Protein AF-A0A6H5KM16-F1 (afdb_monomer_lite)

Foldseek 3Di:
DDWDQPPDDRDTDDDDDPPCQLQPPLQVSVLVVQLVVCLVPPQPPVDPVCVVVSSCVSNDCVPGVPPVNSVVSSVSNVLLVQLVVVCVVVVHDDPDPVSSVVSSVVSVDDPDVVNDPCVVVDDD

Secondary structure (DSSP, 8-state):
-PPEE-TTTSPEE----TT-GGGGGGTHHHHHHHHHHHIIIII--S-GGGHHHHHHHHH-TTTTS-HHHHHHHHHHHHHHHHHHHHHHHTT-----HHHHHHHHHHHT-S--GGGS-GGGS---

Sequence (124 aa):
MRGQPCSTWGHILLSSPKCHPEVAGVGIE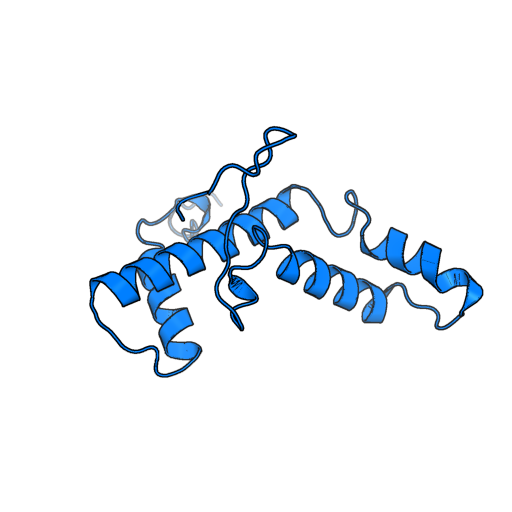YSWGFSKQKFRRKINDEVPKHLHDNIEKSLCIDKYLTIGRVRRFARRTRDYCRAYREIALRGVVIRNKEFLEKMRKIQKAHRNILDMKTSFLGDQ

Structure (mmCIF, N/CA/C/O backbone):
data_AF-A0A6H5KM16-F1
#
_entry.id   AF-A0A6H5KM16-F1
#
loop_
_atom_site.group_PDB
_atom_site.id
_atom_site.type_symbol
_atom_site.label_atom_id
_atom_site.label_alt_id
_atom_site.label_comp_id
_atom_site.label_asym_id
_atom_site.label_entity_id
_atom_site.label_seq_id
_atom_site.pdbx_PDB_ins_code
_atom_site.Cartn_x
_atom_site.Cartn_y
_atom_site.Cartn_z
_atom_site.occupancy
_atom_site.B_iso_or_equiv
_atom_site.auth_seq_id
_atom_site.auth_comp_id
_atom_site.auth_asym_id
_atom_site.auth_atom_id
_atom_site.pdbx_PDB_model_num
ATOM 1 N N . MET A 1 1 ? -16.274 -6.355 6.776 1.00 48.50 1 MET A N 1
ATOM 2 C CA . MET A 1 1 ? -16.645 -6.053 5.380 1.00 48.50 1 MET A CA 1
ATOM 3 C C . MET A 1 1 ? -17.612 -7.144 4.958 1.00 48.50 1 MET A C 1
ATOM 5 O O . MET A 1 1 ? -17.229 -8.302 5.041 1.00 48.50 1 MET A O 1
ATOM 9 N N . ARG A 1 2 ? -18.873 -6.806 4.669 1.00 45.81 2 ARG A N 1
ATOM 10 C CA . ARG A 1 2 ? -19.869 -7.770 4.175 1.00 45.81 2 ARG A CA 1
ATOM 11 C C . ARG A 1 2 ? -19.772 -7.752 2.649 1.00 45.81 2 ARG A C 1
ATOM 13 O O . ARG A 1 2 ? -19.932 -6.683 2.071 1.00 45.81 2 ARG A O 1
ATOM 20 N N . GLY A 1 3 ? -19.408 -8.873 2.033 1.00 54.09 3 GLY A N 1
ATOM 21 C CA . GLY A 1 3 ? -19.384 -8.995 0.575 1.00 54.09 3 GLY A CA 1
ATOM 22 C C . GLY A 1 3 ? -20.798 -9.223 0.051 1.00 54.09 3 GLY A C 1
ATOM 23 O O . GLY A 1 3 ? -21.551 -9.973 0.669 1.00 54.09 3 GLY A O 1
ATOM 24 N N . GLN A 1 4 ? -21.163 -8.570 -1.052 1.00 58.06 4 GLN A N 1
ATOM 25 C CA . GLN A 1 4 ? -22.370 -8.925 -1.799 1.00 58.06 4 GLN A CA 1
ATOM 26 C C . GLN A 1 4 ? -21.989 -9.855 -2.960 1.00 58.06 4 GLN A C 1
ATOM 28 O O . GLN A 1 4 ? -20.952 -9.626 -3.597 1.00 58.06 4 GLN A O 1
ATOM 33 N N . PRO A 1 5 ? -22.775 -10.913 -3.221 1.00 57.75 5 PRO A N 1
ATOM 34 C CA . PRO A 1 5 ? -22.527 -11.808 -4.342 1.00 57.75 5 PRO A CA 1
ATOM 35 C C . PRO A 1 5 ? -22.779 -11.071 -5.663 1.00 57.75 5 PRO A C 1
ATOM 37 O O . PRO A 1 5 ? -23.872 -10.561 -5.896 1.00 57.75 5 PRO A O 1
ATOM 40 N N . CYS A 1 6 ? -21.761 -11.009 -6.526 1.00 62.06 6 CYS A N 1
ATOM 41 C CA . CYS A 1 6 ? -21.921 -10.567 -7.908 1.00 62.06 6 CYS A CA 1
ATOM 42 C C . CYS A 1 6 ? -22.438 -11.768 -8.717 1.00 62.06 6 CYS A C 1
ATOM 44 O O . CYS A 1 6 ? -21.751 -12.783 -8.851 1.00 62.06 6 CYS A O 1
ATOM 46 N N . SER A 1 7 ? -23.686 -11.682 -9.171 1.00 65.88 7 SER A N 1
ATOM 47 C CA . SER A 1 7 ? -24.611 -12.805 -9.378 1.00 65.88 7 SER A CA 1
ATOM 48 C C . SER A 1 7 ? -24.393 -13.692 -10.616 1.00 65.88 7 SER A C 1
ATOM 50 O O . SER A 1 7 ? -25.289 -14.455 -10.956 1.00 65.88 7 SER A O 1
ATOM 52 N N . THR A 1 8 ? -23.232 -13.664 -11.278 1.00 69.19 8 THR A N 1
ATOM 53 C CA . THR A 1 8 ? -23.025 -14.448 -12.519 1.00 69.19 8 THR A CA 1
ATOM 54 C C . THR A 1 8 ? -21.730 -15.257 -12.609 1.00 69.19 8 THR A C 1
ATOM 56 O O . THR A 1 8 ? -21.699 -16.228 -13.354 1.00 69.19 8 THR A O 1
ATOM 59 N N . TRP A 1 9 ? -20.688 -14.946 -11.828 1.00 77.00 9 TRP A N 1
ATOM 60 C CA . TRP A 1 9 ? -19.362 -15.590 -11.972 1.00 77.00 9 TRP A CA 1
ATOM 61 C C . TRP A 1 9 ? -18.726 -16.042 -10.645 1.00 77.00 9 TRP A C 1
ATOM 63 O O . TRP A 1 9 ? -17.540 -16.351 -10.585 1.00 77.00 9 TRP A O 1
ATOM 73 N N . GLY A 1 10 ? -19.490 -16.046 -9.547 1.00 84.12 10 GLY A N 1
ATOM 74 C CA . GLY A 1 10 ? -18.975 -16.416 -8.219 1.00 84.12 10 GLY A CA 1
ATOM 75 C C . GLY A 1 10 ? -18.022 -15.384 -7.598 1.00 84.12 10 GLY A C 1
ATOM 76 O O . GLY A 1 10 ? -17.377 -15.656 -6.586 1.00 84.12 10 GLY A O 1
ATOM 77 N N . HIS A 1 11 ? -17.923 -14.185 -8.176 1.00 81.31 11 HIS A N 1
ATOM 78 C CA . HIS A 1 11 ? -17.099 -13.113 -7.630 1.00 81.31 11 HIS A CA 1
ATOM 79 C C . HIS A 1 11 ? -17.759 -12.456 -6.413 1.00 81.31 11 HIS A C 1
ATOM 81 O O . HIS A 1 11 ? -18.958 -12.169 -6.394 1.00 81.31 11 HIS A O 1
ATOM 87 N N . ILE A 1 12 ? -16.937 -12.152 -5.409 1.00 84.50 12 ILE A N 1
ATOM 88 C CA . ILE A 1 12 ? -17.343 -11.386 -4.231 1.00 84.50 12 ILE A CA 1
ATOM 89 C C . ILE A 1 12 ? -16.853 -9.955 -4.407 1.00 84.50 12 ILE A C 1
ATOM 91 O O . ILE A 1 12 ? -15.646 -9.705 -4.456 1.00 84.50 12 ILE A O 1
ATOM 95 N N . LEU A 1 13 ? -17.785 -9.004 -4.455 1.00 82.19 13 LEU A N 1
ATOM 96 C CA . LEU A 1 13 ? -17.435 -7.591 -4.442 1.00 82.19 13 LEU A CA 1
ATOM 97 C C . LEU A 1 13 ? -17.170 -7.145 -3.001 1.00 82.19 13 LEU A C 1
ATOM 99 O O . LEU A 1 13 ? -18.053 -7.194 -2.140 1.00 82.19 13 LEU A O 1
ATOM 103 N N . LEU A 1 14 ? -15.947 -6.683 -2.742 1.00 81.50 14 LEU A N 1
ATOM 104 C CA . LEU A 1 14 ? -15.569 -6.069 -1.472 1.00 81.50 14 LEU A CA 1
ATOM 105 C C . LEU A 1 14 ? -15.610 -4.548 -1.610 1.00 81.50 14 LEU A C 1
ATOM 107 O O . LEU A 1 14 ? -14.750 -3.948 -2.255 1.00 81.50 14 LEU A O 1
ATOM 111 N N . SER A 1 15 ? -16.598 -3.916 -0.979 1.00 80.81 15 SER A N 1
ATOM 112 C CA . SER A 1 15 ? -16.670 -2.458 -0.928 1.00 80.81 15 SER A CA 1
ATOM 113 C C . SER A 1 15 ? -15.549 -1.888 -0.057 1.00 80.81 15 SER A C 1
ATOM 115 O O . SER A 1 15 ? -15.266 -2.370 1.043 1.00 80.81 15 SER A O 1
ATOM 117 N N . SER A 1 16 ? -14.904 -0.840 -0.567 1.00 81.25 16 SER A N 1
ATOM 118 C CA . SER A 1 16 ? -13.911 -0.048 0.158 1.00 81.25 16 SER A CA 1
ATOM 119 C C . SER A 1 16 ? -14.409 1.393 0.272 1.00 81.25 16 SER A C 1
ATOM 121 O O . SER A 1 16 ? -15.047 1.888 -0.660 1.00 81.25 16 SER A O 1
ATOM 123 N N . PRO A 1 17 ? -14.169 2.071 1.404 1.00 83.62 17 PRO A N 1
ATOM 124 C CA . PRO A 1 17 ? -14.613 3.445 1.588 1.00 83.62 17 PRO A CA 1
ATOM 125 C C . PRO A 1 17 ? -13.850 4.395 0.651 1.00 83.62 17 PRO A C 1
ATOM 127 O O . PRO A 1 17 ? -12.674 4.185 0.343 1.00 83.62 17 PRO A O 1
ATOM 130 N N . LYS A 1 18 ? -14.533 5.446 0.187 1.00 85.62 18 LYS A N 1
ATOM 131 C CA . LYS A 1 18 ? -13.944 6.470 -0.688 1.00 85.62 18 LYS A CA 1
ATOM 132 C C . LYS A 1 18 ? -12.854 7.246 0.058 1.00 85.62 18 LYS A C 1
ATOM 134 O O . LYS A 1 18 ? -12.969 7.448 1.259 1.00 85.62 18 LYS A O 1
ATOM 139 N N . CYS A 1 19 ? -11.829 7.705 -0.660 1.00 87.19 19 CYS A N 1
ATOM 140 C CA . CYS A 1 19 ? -10.748 8.553 -0.130 1.00 87.19 19 CYS A CA 1
ATOM 141 C C . CYS A 1 19 ? -9.840 7.909 0.942 1.00 87.19 19 CYS A C 1
ATOM 143 O O . CYS A 1 19 ? -9.114 8.626 1.625 1.00 87.19 19 CYS A O 1
ATOM 145 N N . HIS A 1 20 ? -9.823 6.575 1.051 1.00 88.88 20 HIS A N 1
ATOM 146 C CA . HIS A 1 20 ? -8.968 5.834 1.990 1.00 88.88 20 HIS A CA 1
ATOM 147 C C . HIS A 1 20 ? -8.044 4.840 1.261 1.00 88.88 20 HIS A C 1
ATOM 149 O O . HIS A 1 20 ? -8.248 3.622 1.331 1.00 88.88 20 HIS A O 1
ATOM 155 N N . PRO A 1 21 ? -7.025 5.324 0.525 1.00 91.31 21 PRO A N 1
ATOM 156 C CA . PRO A 1 21 ? -6.128 4.462 -0.250 1.00 91.31 21 PRO A CA 1
ATOM 157 C C . PRO A 1 21 ? -5.369 3.444 0.619 1.00 91.31 21 PRO A C 1
ATOM 159 O O . PRO A 1 21 ? -5.029 2.356 0.160 1.00 91.31 21 PRO A O 1
ATOM 162 N N . GLU A 1 22 ? -5.150 3.734 1.902 1.00 92.25 22 GLU A N 1
ATOM 163 C CA . GLU A 1 22 ? -4.495 2.833 2.854 1.00 92.25 22 GLU A CA 1
ATOM 164 C C . GLU A 1 22 ? -5.254 1.517 3.113 1.00 92.25 22 GLU A C 1
ATOM 166 O O . GLU A 1 22 ? -4.636 0.529 3.533 1.00 92.25 22 GLU A O 1
ATOM 171 N N . VAL A 1 23 ? -6.565 1.471 2.833 1.00 92.50 23 VAL A N 1
ATOM 172 C CA . VAL A 1 23 ? -7.386 0.250 2.950 1.00 92.50 23 VAL A CA 1
ATOM 173 C C . VAL A 1 23 ? -7.745 -0.392 1.606 1.00 92.50 23 VAL A C 1
ATOM 175 O O . VAL A 1 23 ? -8.385 -1.444 1.586 1.00 92.50 23 VAL A O 1
ATOM 178 N N . ALA A 1 24 ? -7.323 0.195 0.487 1.00 91.44 24 ALA A N 1
ATOM 179 C CA . ALA A 1 24 ? -7.718 -0.257 -0.840 1.00 91.44 24 ALA A CA 1
ATOM 180 C C . ALA A 1 24 ? -7.096 -1.614 -1.218 1.00 91.44 24 ALA A C 1
ATOM 182 O O . ALA A 1 24 ? -5.895 -1.844 -1.036 1.00 91.44 24 ALA A O 1
ATOM 183 N N . GLY A 1 25 ? -7.922 -2.505 -1.781 1.00 84.81 25 GLY A N 1
ATOM 184 C CA . GLY A 1 25 ?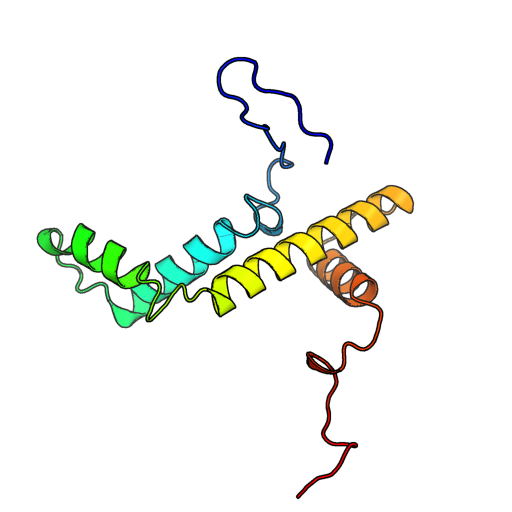 -7.500 -3.688 -2.546 1.00 84.81 25 GLY A CA 1
ATOM 185 C C . GLY A 1 25 ? -6.427 -4.555 -1.885 1.00 84.81 25 GLY A C 1
ATOM 186 O O . GLY A 1 25 ? -5.483 -4.968 -2.549 1.00 84.81 25 GLY A O 1
ATOM 187 N N . VAL A 1 26 ? -6.518 -4.779 -0.568 1.00 91.00 26 VAL A N 1
ATOM 188 C CA . VAL A 1 26 ? -5.548 -5.588 0.203 1.00 91.00 26 VAL A CA 1
ATOM 189 C C . VAL A 1 26 ? -4.097 -5.090 0.024 1.00 91.00 26 VAL A C 1
ATOM 191 O O . VAL A 1 26 ? -3.137 -5.857 0.038 1.00 91.00 26 VAL A O 1
ATOM 194 N N . GLY A 1 27 ? -3.931 -3.775 -0.119 1.00 93.69 27 GLY A N 1
ATOM 195 C CA . GLY A 1 27 ? -2.635 -3.116 -0.251 1.00 93.69 27 GLY A CA 1
ATOM 196 C C . GLY A 1 27 ? -2.196 -2.857 -1.689 1.00 93.69 27 GLY A C 1
ATOM 197 O O . GLY A 1 27 ? -1.007 -2.633 -1.916 1.00 93.69 27 GLY A O 1
ATOM 198 N N . ILE A 1 28 ? -3.126 -2.852 -2.649 1.00 94.69 28 ILE A N 1
ATOM 199 C CA . ILE A 1 28 ? -2.835 -2.543 -4.054 1.00 94.69 28 ILE A CA 1
ATOM 200 C C . ILE A 1 28 ? -2.166 -1.169 -4.205 1.00 94.69 28 ILE A C 1
ATOM 202 O O . ILE A 1 28 ? -1.126 -1.064 -4.849 1.00 94.69 28 ILE A O 1
ATOM 206 N N . GLU A 1 29 ? -2.662 -0.145 -3.508 1.00 95.88 29 GLU A N 1
ATOM 207 C CA . GLU A 1 29 ? -2.093 1.213 -3.515 1.00 95.88 29 GLU A CA 1
ATOM 208 C C . GLU A 1 29 ? -0.645 1.250 -3.004 1.00 95.88 29 GLU A C 1
ATOM 210 O O . GLU A 1 29 ? 0.192 1.993 -3.518 1.00 95.88 29 GLU A O 1
ATOM 215 N N . TYR A 1 30 ? -0.296 0.399 -2.033 1.00 96.56 30 TYR A N 1
ATOM 216 C CA . TYR A 1 30 ? 1.091 0.275 -1.580 1.00 96.56 30 TYR A CA 1
ATOM 217 C C . TYR A 1 30 ? 1.988 -0.355 -2.645 1.00 96.56 30 TYR A C 1
ATOM 219 O O . TYR A 1 30 ? 3.124 0.094 -2.822 1.00 96.56 30 TYR A O 1
ATOM 227 N N . SER A 1 31 ? 1.488 -1.364 -3.360 1.00 96.75 31 SER A N 1
ATOM 228 C CA . SER A 1 31 ? 2.205 -1.982 -4.477 1.00 96.75 31 SER A CA 1
ATOM 229 C C . SER A 1 31 ? 2.469 -0.963 -5.583 1.00 96.75 31 SER A C 1
ATOM 231 O O . SER A 1 31 ? 3.622 -0.805 -5.990 1.00 96.75 31 SER A O 1
ATOM 233 N N . TRP A 1 32 ? 1.448 -0.200 -5.988 1.00 96.44 32 TRP A N 1
ATOM 234 C CA . TRP A 1 32 ? 1.579 0.875 -6.978 1.00 96.44 32 TRP A CA 1
ATOM 235 C C . TRP A 1 32 ? 2.544 1.965 -6.523 1.00 96.44 32 TRP A C 1
ATOM 237 O O . TRP A 1 32 ? 3.464 2.324 -7.258 1.00 96.44 32 TRP A O 1
ATOM 247 N N . GLY A 1 33 ? 2.391 2.467 -5.295 1.00 96.69 33 GLY A N 1
ATOM 248 C CA . GLY A 1 33 ? 3.271 3.497 -4.746 1.00 96.69 33 GLY A CA 1
ATOM 249 C C . GLY A 1 33 ? 4.736 3.056 -4.710 1.00 96.69 33 GLY A C 1
ATOM 250 O O . GLY A 1 33 ? 5.634 3.830 -5.056 1.00 96.69 33 GLY A O 1
ATOM 251 N N . PHE A 1 34 ? 4.993 1.797 -4.348 1.00 97.00 34 PHE A N 1
ATOM 252 C CA . PHE A 1 34 ? 6.343 1.243 -4.323 1.00 97.00 34 PHE A CA 1
ATOM 253 C C . PHE A 1 34 ? 6.915 1.020 -5.727 1.00 97.00 34 PHE A C 1
ATOM 255 O O . PHE A 1 34 ? 8.035 1.460 -5.993 1.00 97.00 34 PHE A O 1
ATOM 262 N N . SER A 1 35 ? 6.165 0.383 -6.629 1.00 97.19 35 SER A N 1
ATOM 263 C CA . SER A 1 35 ? 6.586 0.160 -8.020 1.00 97.19 35 SER A CA 1
ATOM 264 C C . SER A 1 35 ? 6.875 1.490 -8.720 1.00 97.19 35 SER A C 1
ATOM 266 O O . SER A 1 35 ? 7.974 1.677 -9.241 1.00 97.19 35 SER A O 1
ATOM 268 N N . LYS A 1 36 ? 5.983 2.480 -8.599 1.00 96.94 36 LYS A N 1
ATOM 269 C CA . LYS A 1 36 ? 6.174 3.829 -9.155 1.00 96.94 36 LYS A CA 1
ATOM 270 C C . LYS A 1 36 ? 7.419 4.517 -8.601 1.00 96.94 36 LYS A C 1
ATOM 272 O O . LYS A 1 36 ? 8.142 5.182 -9.343 1.00 96.94 36 LYS A O 1
ATOM 277 N N . GLN A 1 37 ? 7.710 4.349 -7.310 1.00 97.50 37 GLN A N 1
ATOM 278 C CA . GLN A 1 37 ? 8.953 4.854 -6.724 1.00 97.50 37 GLN A CA 1
ATOM 279 C C . GLN A 1 37 ? 10.186 4.191 -7.359 1.00 97.50 37 GLN A C 1
ATOM 281 O O . GLN A 1 37 ? 11.184 4.874 -7.592 1.00 97.50 37 GLN A O 1
ATOM 286 N N . LYS A 1 38 ? 10.149 2.879 -7.625 1.00 96.94 38 LYS A N 1
ATOM 287 C CA . LYS A 1 38 ? 11.266 2.157 -8.258 1.00 96.94 38 LYS A CA 1
ATOM 288 C C . LYS A 1 38 ? 11.428 2.519 -9.722 1.00 96.94 38 LYS A C 1
ATOM 290 O O . LYS A 1 38 ? 12.556 2.791 -10.119 1.00 96.94 38 LYS A O 1
ATOM 295 N N . PHE A 1 39 ? 10.323 2.616 -10.453 1.00 97.44 39 PHE A N 1
ATOM 296 C CA . PHE A 1 39 ? 10.286 3.131 -11.813 1.00 97.44 39 PHE A CA 1
ATOM 297 C C . PHE A 1 39 ? 11.014 4.479 -11.890 1.00 97.44 39 PHE A C 1
ATOM 299 O O . PHE A 1 39 ? 12.066 4.574 -12.512 1.00 97.44 39 PHE A O 1
ATOM 306 N N . ARG A 1 40 ? 10.543 5.479 -11.131 1.00 96.62 40 ARG A N 1
ATOM 307 C CA . ARG A 1 40 ? 11.071 6.854 -11.175 1.00 96.62 40 ARG A CA 1
ATOM 308 C C . ARG A 1 40 ? 12.531 6.995 -10.753 1.00 96.62 40 ARG A C 1
ATOM 310 O O . ARG A 1 40 ? 13.197 7.903 -11.215 1.00 96.62 40 ARG A O 1
ATOM 317 N N . ARG A 1 41 ? 13.004 6.174 -9.811 1.00 96.00 41 ARG A N 1
ATOM 318 C CA . ARG A 1 41 ? 14.335 6.357 -9.204 1.00 96.00 41 ARG A CA 1
ATOM 319 C C . ARG A 1 41 ? 15.426 5.478 -9.798 1.00 96.00 41 ARG A C 1
ATOM 321 O O . ARG A 1 41 ? 16.589 5.730 -9.510 1.00 96.00 41 ARG A O 1
ATOM 328 N N . LYS A 1 42 ? 15.071 4.372 -10.456 1.00 94.75 42 LYS A N 1
ATOM 329 C CA . LYS A 1 42 ? 16.044 3.317 -10.787 1.00 94.75 42 LYS A CA 1
ATOM 330 C C . LYS A 1 42 ? 15.881 2.678 -12.162 1.00 94.75 42 LYS A C 1
ATOM 332 O O . LYS A 1 42 ? 16.774 1.929 -12.535 1.00 94.75 42 LYS A O 1
ATOM 337 N N . ILE A 1 43 ? 14.745 2.850 -12.838 1.00 96.25 43 ILE A N 1
ATOM 338 C CA . ILE A 1 43 ? 14.417 2.053 -14.034 1.00 96.25 43 ILE A CA 1
ATOM 339 C C . ILE A 1 43 ? 14.079 2.944 -15.223 1.00 96.25 43 ILE A C 1
ATOM 341 O O . ILE A 1 43 ? 14.465 2.619 -16.334 1.00 96.25 43 ILE A O 1
ATOM 345 N N . ASN A 1 44 ? 13.361 4.043 -14.992 1.00 95.94 44 ASN A N 1
ATOM 346 C CA . ASN A 1 44 ? 12.985 4.967 -16.046 1.00 95.94 44 ASN A CA 1
ATOM 347 C C . ASN A 1 44 ? 14.229 5.631 -16.640 1.00 95.94 44 ASN A C 1
ATOM 349 O O . ASN A 1 44 ? 14.904 6.390 -15.948 1.00 95.94 44 ASN A O 1
ATOM 353 N N . ASP A 1 45 ? 14.485 5.345 -17.909 1.00 96.50 45 ASP A N 1
ATOM 354 C CA . ASP A 1 45 ? 15.525 5.951 -18.741 1.00 96.50 45 ASP A CA 1
ATOM 355 C C . ASP A 1 45 ? 14.992 7.118 -19.587 1.00 96.50 45 ASP A C 1
ATOM 357 O O . ASP A 1 45 ? 15.720 7.662 -20.407 1.00 96.50 45 ASP A O 1
ATOM 361 N N . GLU A 1 46 ? 13.724 7.497 -19.390 1.00 95.12 46 GLU A N 1
ATOM 362 C CA . GLU A 1 46 ? 13.050 8.603 -20.084 1.00 95.12 46 GLU A CA 1
ATOM 363 C C . GLU A 1 46 ? 12.921 8.399 -21.603 1.00 95.12 46 GLU A C 1
ATOM 365 O O . GLU A 1 46 ? 12.601 9.332 -22.338 1.00 95.12 46 GLU A O 1
ATOM 370 N N . VAL A 1 47 ? 13.068 7.154 -22.072 1.00 96.56 47 VAL A N 1
ATOM 371 C CA . VAL A 1 47 ? 12.865 6.778 -23.474 1.00 96.56 47 VAL A CA 1
ATOM 372 C C . VAL A 1 47 ? 11.438 6.244 -23.665 1.00 96.56 47 VAL A C 1
ATOM 374 O O . VAL A 1 47 ? 11.112 5.172 -23.147 1.00 96.56 47 VAL A O 1
ATOM 377 N N . PRO A 1 48 ? 10.568 6.914 -24.454 1.00 95.38 48 PRO A N 1
ATOM 378 C CA . PRO A 1 48 ? 9.165 6.508 -24.607 1.00 95.38 48 PRO A CA 1
ATOM 379 C C . PRO A 1 48 ? 8.979 5.070 -25.105 1.00 95.38 48 PRO A C 1
ATOM 381 O O . PRO A 1 48 ? 8.079 4.368 -24.649 1.00 95.38 48 PRO A O 1
ATOM 384 N N . LYS A 1 49 ? 9.865 4.602 -25.995 1.00 97.62 49 LYS A N 1
ATOM 385 C CA . LYS A 1 49 ? 9.837 3.235 -26.538 1.00 97.62 49 LYS A CA 1
ATOM 386 C C . LYS A 1 49 ? 10.054 2.161 -25.462 1.00 97.62 49 LYS A C 1
ATOM 388 O O . LYS A 1 49 ? 9.549 1.057 -25.613 1.00 97.62 49 LYS A O 1
ATOM 393 N N . HIS A 1 50 ? 10.773 2.476 -24.382 1.00 97.62 50 HIS A N 1
ATOM 394 C CA . HIS A 1 50 ? 11.088 1.532 -23.303 1.00 97.62 50 HIS A CA 1
ATOM 395 C C . HIS A 1 50 ? 10.081 1.591 -22.146 1.00 97.62 50 HIS A C 1
ATOM 397 O O . HIS A 1 50 ? 10.234 0.873 -21.158 1.00 97.62 50 HIS A O 1
ATOM 403 N N . LEU A 1 51 ? 9.048 2.439 -22.235 1.00 96.06 51 LEU A N 1
ATOM 404 C CA . LEU A 1 51 ? 8.112 2.679 -21.136 1.00 96.06 51 LEU A CA 1
ATOM 405 C C . LEU A 1 51 ? 7.467 1.386 -20.623 1.00 96.06 51 LEU A C 1
ATOM 407 O O . LEU A 1 51 ? 7.426 1.171 -19.412 1.00 96.06 51 LEU A O 1
ATOM 411 N N . HIS A 1 52 ? 6.993 0.529 -21.529 1.00 96.94 52 HIS A N 1
ATOM 412 C CA . HIS A 1 52 ? 6.332 -0.725 -21.169 1.00 96.94 52 HIS A CA 1
ATOM 413 C C . HIS A 1 52 ? 7.284 -1.663 -20.415 1.00 96.94 52 HIS A C 1
ATOM 415 O O . HIS A 1 52 ? 7.009 -2.036 -19.274 1.00 96.94 52 HIS A O 1
ATOM 421 N N . ASP A 1 53 ? 8.458 -1.932 -20.986 1.00 97.38 53 ASP A N 1
ATOM 422 C CA . ASP A 1 53 ? 9.486 -2.783 -20.378 1.00 97.38 53 ASP A CA 1
ATOM 423 C C . ASP A 1 53 ? 9.947 -2.236 -19.021 1.00 97.38 53 ASP A C 1
ATOM 425 O O . ASP A 1 53 ? 10.190 -2.983 -18.072 1.00 97.38 53 ASP A O 1
ATOM 429 N N . ASN A 1 54 ? 10.054 -0.913 -18.891 1.00 97.19 54 ASN A N 1
ATOM 430 C CA . ASN A 1 54 ? 10.423 -0.262 -17.639 1.00 97.19 54 ASN A CA 1
ATOM 431 C C . ASN A 1 54 ? 9.322 -0.400 -16.573 1.00 97.19 54 ASN A C 1
ATOM 433 O O . ASN A 1 54 ? 9.629 -0.578 -15.386 1.00 97.19 54 ASN A O 1
ATOM 437 N N . ILE A 1 55 ? 8.046 -0.360 -16.969 1.00 96.25 55 ILE A N 1
ATOM 438 C CA . ILE A 1 55 ? 6.914 -0.630 -16.074 1.00 96.25 55 ILE A CA 1
ATOM 439 C C . ILE A 1 55 ? 6.947 -2.090 -15.616 1.00 96.25 55 ILE A C 1
ATOM 441 O O . ILE A 1 55 ? 6.923 -2.324 -14.403 1.00 96.25 55 ILE A O 1
ATOM 445 N N . GLU A 1 56 ? 7.087 -3.052 -16.529 1.00 96.69 56 GLU A N 1
ATOM 446 C CA . GLU A 1 56 ? 7.177 -4.480 -16.188 1.00 96.69 56 GLU A CA 1
ATOM 447 C C . GLU A 1 56 ? 8.346 -4.765 -15.241 1.00 96.69 56 GLU A C 1
ATOM 449 O O . GLU A 1 56 ? 8.167 -5.369 -14.177 1.00 96.69 56 GLU A O 1
ATOM 454 N N . LYS A 1 57 ? 9.532 -4.221 -15.543 1.00 96.75 57 LYS A N 1
ATOM 455 C CA . LYS A 1 57 ? 10.704 -4.297 -14.658 1.00 96.75 57 LYS A CA 1
ATOM 456 C C . LYS A 1 57 ? 10.399 -3.748 -13.269 1.00 96.75 57 LYS A C 1
ATOM 458 O O . LYS A 1 57 ? 10.879 -4.309 -12.289 1.00 96.75 57 LYS A O 1
ATOM 463 N N . SER A 1 58 ? 9.612 -2.676 -13.151 1.00 96.88 58 SER A N 1
ATOM 464 C CA . SER A 1 58 ? 9.244 -2.083 -11.855 1.00 96.88 58 SER A CA 1
ATOM 465 C C . SER A 1 58 ? 8.230 -2.910 -11.054 1.00 96.88 58 SER A C 1
ATOM 467 O O . SER A 1 58 ? 8.161 -2.771 -9.827 1.00 96.88 58 SER A O 1
ATOM 469 N N . LEU A 1 59 ? 7.463 -3.764 -11.736 1.00 96.25 59 LEU A N 1
ATOM 470 C CA . LEU A 1 59 ? 6.468 -4.673 -11.165 1.00 96.25 59 LEU A CA 1
ATOM 471 C C . LEU A 1 59 ? 7.027 -6.081 -10.905 1.00 96.25 59 LEU A C 1
ATOM 473 O O . LEU A 1 59 ? 6.379 -6.861 -10.212 1.00 96.25 59 LEU A O 1
ATOM 477 N N . CYS A 1 60 ? 8.233 -6.383 -11.399 1.00 95.44 60 CYS A N 1
ATOM 478 C CA . CYS A 1 60 ? 8.906 -7.674 -11.255 1.00 95.44 60 CYS A CA 1
ATOM 479 C C . CYS A 1 60 ? 8.828 -8.221 -9.817 1.00 95.44 60 CYS A C 1
ATOM 481 O O . CYS A 1 60 ? 9.308 -7.593 -8.858 1.00 95.44 60 CYS A O 1
ATOM 483 N N . ILE A 1 61 ? 8.228 -9.408 -9.684 1.00 93.19 61 ILE A N 1
ATOM 484 C CA . ILE A 1 61 ? 7.984 -10.082 -8.403 1.00 93.19 61 ILE A CA 1
ATOM 485 C C . ILE A 1 61 ? 9.305 -10.507 -7.764 1.00 93.19 61 ILE A C 1
ATOM 487 O O . ILE A 1 61 ? 9.482 -10.306 -6.567 1.00 93.19 61 ILE A O 1
ATOM 491 N N . ASP A 1 62 ? 10.272 -10.989 -8.538 1.00 93.00 62 ASP A N 1
ATOM 492 C CA . ASP A 1 62 ? 11.531 -11.508 -7.985 1.00 93.00 62 ASP A CA 1
ATOM 493 C C . ASP A 1 62 ? 12.413 -10.412 -7.377 1.00 93.00 62 ASP A C 1
ATOM 495 O O . ASP A 1 62 ? 13.193 -10.659 -6.456 1.00 93.00 62 ASP A O 1
ATOM 499 N N . LYS A 1 63 ? 12.253 -9.164 -7.835 1.00 94.19 63 LYS A N 1
ATOM 500 C CA . LYS A 1 63 ? 13.115 -8.042 -7.438 1.00 94.19 63 LYS A CA 1
ATOM 501 C C . LYS A 1 63 ? 12.408 -6.988 -6.590 1.00 94.19 63 LYS A C 1
ATOM 503 O O . LYS A 1 63 ? 12.918 -6.571 -5.542 1.00 94.19 63 LYS A O 1
ATOM 508 N N . TYR A 1 64 ? 11.244 -6.509 -7.026 1.00 95.00 64 TYR A N 1
ATOM 509 C CA . TYR A 1 64 ? 10.582 -5.355 -6.416 1.00 95.00 64 TYR A CA 1
ATOM 510 C C . TYR A 1 64 ? 9.301 -5.735 -5.682 1.00 95.00 64 TYR A C 1
ATOM 512 O O . TYR A 1 64 ? 9.219 -5.476 -4.479 1.00 95.00 64 TYR A O 1
ATOM 520 N N . LEU A 1 65 ? 8.324 -6.362 -6.330 1.00 95.44 65 LEU A N 1
ATOM 521 C CA . LEU A 1 65 ? 7.058 -6.747 -5.693 1.00 95.44 65 LEU A CA 1
ATOM 522 C C . LEU A 1 65 ? 7.084 -8.193 -5.191 1.00 95.44 65 LEU A C 1
ATOM 524 O O . LEU A 1 65 ? 6.177 -8.977 -5.448 1.00 95.44 65 LEU A O 1
ATOM 528 N N . THR A 1 66 ? 8.117 -8.531 -4.416 1.00 96.56 66 THR A N 1
ATOM 529 C CA . THR A 1 66 ? 8.258 -9.874 -3.839 1.00 96.56 66 THR A CA 1
ATOM 530 C C . THR A 1 66 ? 7.043 -10.263 -3.010 1.00 96.56 66 THR A C 1
ATOM 532 O O . THR A 1 66 ? 6.427 -9.420 -2.346 1.00 96.56 66 THR A O 1
ATOM 535 N N . ILE A 1 67 ? 6.739 -11.563 -2.969 1.00 95.31 67 ILE A N 1
ATOM 536 C CA . ILE A 1 67 ? 5.616 -12.116 -2.195 1.00 95.31 67 ILE A CA 1
ATOM 537 C C . ILE A 1 67 ? 5.665 -11.629 -0.740 1.00 95.31 67 ILE A C 1
ATOM 539 O O . ILE A 1 67 ? 4.658 -11.189 -0.184 1.00 95.31 67 ILE A O 1
ATOM 543 N N . GLY A 1 68 ? 6.850 -11.631 -0.120 1.00 95.31 68 GLY A N 1
ATOM 544 C CA . GLY A 1 68 ? 7.034 -11.121 1.240 1.00 95.31 68 GLY A CA 1
ATOM 545 C C . GLY A 1 68 ? 6.691 -9.632 1.379 1.00 95.31 68 GLY A C 1
ATOM 546 O O . GLY A 1 68 ? 6.120 -9.217 2.389 1.00 95.31 68 GLY A O 1
ATOM 547 N N . ARG A 1 69 ? 6.987 -8.810 0.365 1.00 95.50 69 ARG A N 1
ATOM 548 C CA . ARG A 1 69 ? 6.638 -7.384 0.360 1.00 95.50 69 ARG A CA 1
ATOM 549 C C . ARG A 1 69 ? 5.138 -7.167 0.156 1.00 95.50 69 ARG A C 1
ATOM 551 O O . ARG A 1 69 ? 4.551 -6.432 0.948 1.00 95.50 69 ARG A O 1
ATOM 558 N N . VAL A 1 70 ? 4.515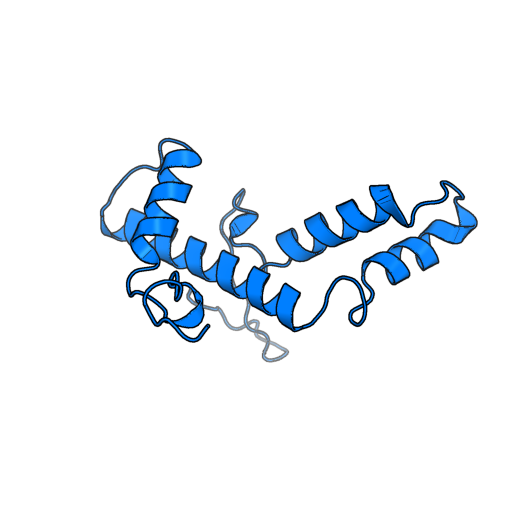 -7.858 -0.796 1.00 95.81 70 VAL A N 1
ATOM 559 C CA . VAL A 1 70 ? 3.058 -7.800 -1.013 1.00 95.81 70 VAL A CA 1
ATOM 560 C C . VAL A 1 70 ? 2.300 -8.250 0.242 1.00 95.81 70 VAL A C 1
ATOM 562 O O . VAL A 1 70 ? 1.376 -7.573 0.689 1.00 95.81 70 VAL A O 1
ATOM 565 N N . ARG A 1 71 ? 2.752 -9.316 0.918 1.00 95.06 71 ARG A N 1
ATOM 566 C CA . ARG A 1 71 ? 2.179 -9.758 2.205 1.00 95.06 71 ARG A CA 1
ATOM 567 C C . ARG A 1 71 ? 2.299 -8.699 3.307 1.00 95.06 71 ARG A C 1
ATOM 569 O O . ARG A 1 71 ? 1.371 -8.547 4.104 1.00 95.06 71 ARG A O 1
ATOM 576 N N . ARG A 1 72 ? 3.401 -7.938 3.356 1.00 94.25 72 ARG A N 1
ATOM 577 C CA . ARG A 1 72 ? 3.550 -6.801 4.286 1.00 94.25 72 ARG A CA 1
ATOM 578 C C . ARG A 1 72 ? 2.581 -5.663 3.965 1.00 94.25 72 ARG A C 1
ATOM 580 O O . ARG A 1 72 ? 2.027 -5.084 4.897 1.00 94.25 72 ARG A O 1
ATOM 587 N N . PHE A 1 73 ? 2.336 -5.371 2.690 1.00 95.75 73 PHE A N 1
ATOM 588 C CA . PHE A 1 73 ? 1.326 -4.391 2.275 1.00 95.75 73 PHE A CA 1
ATOM 589 C C . PHE A 1 73 ? -0.085 -4.834 2.665 1.00 95.75 73 PHE A C 1
ATOM 591 O O . PHE A 1 73 ? -0.796 -4.087 3.333 1.00 95.75 73 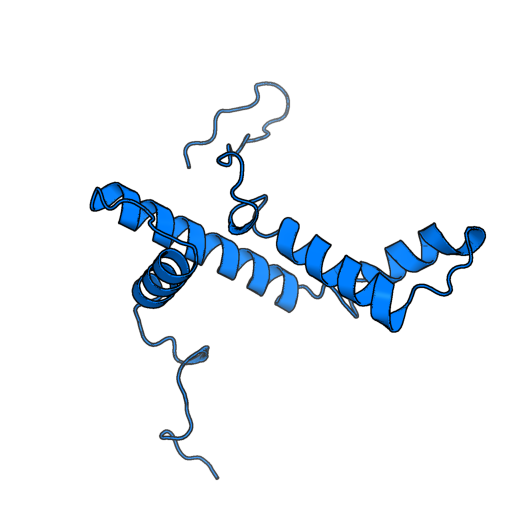PHE A O 1
ATOM 598 N N . ALA A 1 74 ? -0.433 -6.092 2.394 1.00 94.06 74 ALA A N 1
ATOM 599 C CA . ALA A 1 74 ? -1.690 -6.692 2.833 1.00 94.06 74 ALA A CA 1
ATOM 600 C C . ALA A 1 74 ? -1.874 -6.613 4.356 1.00 94.06 74 ALA A C 1
ATOM 602 O O . ALA A 1 74 ? -2.950 -6.274 4.853 1.00 94.06 74 ALA A O 1
ATOM 603 N N . ARG A 1 75 ? -0.810 -6.896 5.120 1.00 91.69 75 ARG A N 1
ATOM 604 C CA . ARG A 1 75 ? -0.812 -6.739 6.579 1.00 91.69 75 ARG A CA 1
ATOM 605 C C . ARG A 1 75 ? -1.066 -5.289 6.981 1.00 91.69 75 ARG A C 1
ATOM 607 O O . ARG A 1 75 ? -1.920 -5.056 7.827 1.00 91.69 75 ARG A O 1
ATOM 614 N N . ARG A 1 76 ? -0.377 -4.328 6.360 1.00 92.44 76 ARG A N 1
ATOM 615 C CA . ARG A 1 76 ? -0.543 -2.897 6.648 1.00 92.44 76 ARG A CA 1
ATOM 616 C C . ARG A 1 76 ? -1.984 -2.442 6.419 1.00 92.44 76 ARG A C 1
ATOM 618 O O . ARG A 1 76 ? -2.540 -1.779 7.286 1.00 92.44 76 ARG A O 1
ATOM 625 N N . THR A 1 77 ? -2.597 -2.847 5.311 1.00 93.44 77 THR A N 1
ATOM 626 C CA . THR A 1 77 ? -4.013 -2.579 5.022 1.00 93.44 77 THR A CA 1
ATOM 627 C C . THR A 1 77 ? -4.935 -3.177 6.083 1.00 93.44 77 THR A C 1
ATOM 629 O O . THR A 1 77 ? -5.808 -2.481 6.597 1.00 93.44 77 THR A O 1
ATOM 632 N N . ARG A 1 78 ? -4.708 -4.429 6.504 1.00 91.62 78 ARG A N 1
ATOM 633 C CA . ARG A 1 78 ? -5.486 -5.044 7.596 1.00 91.62 78 ARG A CA 1
ATOM 634 C C . ARG A 1 78 ? -5.328 -4.309 8.927 1.00 91.62 78 ARG A C 1
ATOM 636 O O . ARG A 1 78 ? -6.316 -4.166 9.645 1.00 91.62 78 ARG A O 1
ATOM 643 N N . ASP A 1 79 ? -4.128 -3.824 9.239 1.00 91.25 79 ASP A N 1
ATOM 644 C CA . ASP A 1 79 ? -3.880 -3.025 10.442 1.00 91.25 79 ASP A CA 1
ATOM 645 C C . ASP A 1 79 ? -4.734 -1.738 10.421 1.00 91.25 79 ASP A C 1
ATOM 647 O O . ASP A 1 79 ? -5.340 -1.388 11.434 1.00 91.25 79 ASP A O 1
ATOM 651 N N . TYR A 1 80 ? -4.855 -1.066 9.268 1.00 92.25 80 TYR A N 1
ATOM 652 C CA . TYR A 1 80 ? -5.759 0.083 9.118 1.00 92.25 80 TYR A CA 1
ATOM 653 C C . TYR A 1 80 ? -7.231 -0.301 9.228 1.00 92.25 80 TYR A C 1
ATOM 655 O O . TYR A 1 80 ? -7.963 0.364 9.953 1.00 92.25 80 TYR A O 1
ATOM 663 N N . CYS A 1 81 ? -7.672 -1.389 8.591 1.00 91.06 81 CYS A N 1
ATOM 664 C CA . CYS A 1 81 ? -9.053 -1.860 8.725 1.00 91.06 81 CYS A CA 1
ATOM 665 C C . CYS A 1 81 ? -9.433 -2.110 10.195 1.00 91.06 81 CYS A C 1
ATOM 667 O O . CYS A 1 81 ? -10.545 -1.784 10.607 1.00 91.06 81 CYS A O 1
ATOM 669 N N . ARG A 1 82 ? -8.507 -2.656 10.997 1.00 90.44 82 ARG A N 1
ATOM 670 C CA . ARG A 1 82 ? -8.691 -2.827 12.449 1.00 90.44 82 ARG A CA 1
ATOM 671 C C . ARG A 1 82 ? -8.778 -1.485 13.172 1.00 90.44 82 ARG A C 1
ATOM 673 O O . ARG A 1 82 ? -9.683 -1.303 13.976 1.00 90.44 82 ARG A O 1
ATOM 680 N N . ALA A 1 83 ? -7.892 -0.542 12.848 1.00 90.88 83 ALA A N 1
ATOM 681 C CA . ALA A 1 83 ? -7.926 0.806 13.413 1.00 90.88 83 ALA A CA 1
ATOM 682 C C . ALA A 1 83 ? -9.265 1.508 13.142 1.00 90.88 83 ALA A C 1
ATOM 684 O O . ALA A 1 83 ? -9.899 1.985 14.076 1.00 90.88 83 ALA A O 1
ATOM 685 N N . TYR A 1 84 ? -9.727 1.507 11.889 1.00 91.12 84 TYR A N 1
ATOM 686 C CA . TYR A 1 84 ? -11.018 2.078 11.501 1.00 91.12 84 TYR A CA 1
ATOM 687 C C . TYR A 1 84 ? -12.192 1.403 12.205 1.00 91.12 84 TYR A C 1
ATOM 689 O O . TYR A 1 84 ? -13.082 2.091 12.699 1.00 91.12 84 TYR A O 1
ATOM 697 N N . ARG A 1 85 ? -12.183 0.067 12.286 1.00 90.19 85 ARG A N 1
ATOM 698 C CA . ARG A 1 85 ? -13.216 -0.686 13.005 1.00 90.19 85 ARG A CA 1
ATOM 699 C C . ARG A 1 85 ? -13.290 -0.260 14.468 1.00 90.19 85 ARG A C 1
ATOM 701 O O . ARG A 1 85 ? -14.384 -0.026 14.962 1.00 90.19 85 ARG A O 1
ATOM 708 N N . GLU A 1 86 ? -12.151 -0.143 15.138 1.00 89.31 86 GLU A N 1
ATOM 709 C CA . GLU A 1 86 ? -12.121 0.263 16.541 1.00 89.31 86 GLU A CA 1
ATOM 710 C C . GLU A 1 86 ? -12.607 1.697 16.739 1.00 89.31 86 GLU A C 1
ATOM 712 O O . GLU A 1 86 ? -13.388 1.978 17.643 1.00 89.31 86 GLU A O 1
ATOM 717 N N . ILE A 1 87 ? -12.151 2.614 15.888 1.00 90.25 87 ILE A N 1
ATOM 718 C CA . ILE A 1 87 ? -12.564 4.017 15.929 1.00 90.25 87 ILE A CA 1
ATOM 719 C C . ILE A 1 87 ? -14.087 4.122 15.780 1.00 90.25 87 ILE A C 1
ATOM 721 O O . ILE A 1 87 ? -14.721 4.845 16.548 1.00 90.25 87 ILE A O 1
ATOM 725 N N . ALA A 1 88 ? -14.667 3.346 14.858 1.00 90.19 88 ALA A N 1
ATOM 726 C CA . ALA A 1 88 ? -16.110 3.263 14.672 1.00 90.19 88 ALA A CA 1
ATOM 727 C C . ALA A 1 88 ? -16.828 2.680 15.902 1.00 90.19 88 ALA A C 1
ATOM 729 O O . ALA A 1 88 ? -17.836 3.236 16.325 1.00 90.19 88 ALA A O 1
ATOM 730 N N . LEU A 1 89 ? -16.300 1.610 16.511 1.00 90.19 89 LEU A N 1
ATOM 731 C CA . LEU A 1 89 ? -16.876 1.006 17.723 1.00 90.19 89 LEU A CA 1
ATOM 732 C C . LEU A 1 89 ? -16.839 1.949 18.933 1.00 90.19 89 LEU A C 1
ATOM 734 O O . LEU A 1 89 ? -17.763 1.943 19.738 1.00 90.19 89 LEU A O 1
ATOM 738 N N . ARG A 1 90 ? -15.787 2.765 19.060 1.00 89.56 90 ARG A N 1
ATOM 739 C CA . ARG A 1 90 ? -15.637 3.739 20.154 1.00 89.56 90 ARG A CA 1
ATOM 740 C C . ARG A 1 90 ? -16.358 5.067 19.903 1.00 89.56 90 ARG A C 1
ATOM 742 O O . ARG A 1 90 ? -16.318 5.929 20.773 1.00 89.56 90 ARG A O 1
ATOM 749 N N . GLY A 1 91 ? -16.938 5.274 18.718 1.00 89.25 91 GLY A N 1
ATOM 750 C CA . GLY A 1 91 ? -17.561 6.548 18.342 1.00 89.25 91 GLY A CA 1
ATOM 751 C C . GLY A 1 91 ? -16.582 7.730 18.294 1.00 89.25 91 GLY A C 1
ATOM 752 O O . GLY A 1 91 ? -16.980 8.872 18.506 1.00 89.25 91 GLY A O 1
ATOM 753 N N . VAL A 1 92 ? -15.290 7.479 18.052 1.00 88.31 92 VAL A N 1
ATOM 754 C CA . VAL A 1 92 ? -14.267 8.537 18.040 1.00 88.31 92 VAL A CA 1
ATOM 755 C C . VAL A 1 92 ? -14.142 9.133 16.640 1.00 88.31 92 VAL A C 1
ATOM 757 O O . VAL A 1 92 ? -14.079 8.412 15.650 1.00 88.31 92 VAL A O 1
ATOM 760 N N . VAL A 1 93 ? -14.032 10.456 16.540 1.00 85.94 93 VAL A N 1
ATOM 761 C CA . VAL A 1 93 ? -13.791 11.134 15.258 1.00 85.94 93 VAL A CA 1
ATOM 762 C C . VAL A 1 93 ? -12.297 11.138 14.924 1.00 85.94 93 VAL A C 1
ATOM 764 O O . VAL A 1 93 ? -11.448 11.471 15.758 1.00 85.94 93 VAL A O 1
ATOM 767 N N . ILE A 1 94 ? -11.961 10.791 13.680 1.00 86.12 94 ILE A N 1
ATOM 768 C CA . ILE A 1 94 ? -10.587 10.872 13.170 1.00 86.12 94 ILE A CA 1
ATOM 769 C C . ILE A 1 94 ? -10.246 12.338 12.930 1.00 86.12 94 ILE A C 1
ATOM 771 O O . ILE A 1 94 ? -10.712 12.942 11.973 1.00 86.12 94 ILE A O 1
ATOM 775 N N . ARG A 1 95 ? -9.410 12.900 13.804 1.00 83.75 95 ARG A N 1
ATOM 776 C CA . ARG A 1 95 ? -9.017 14.316 13.746 1.00 83.75 95 ARG A CA 1
ATOM 777 C C . ARG A 1 95 ? -7.975 14.605 12.672 1.00 83.75 95 ARG A C 1
ATOM 779 O O . ARG A 1 95 ? -8.015 15.643 12.029 1.00 83.75 95 ARG A O 1
ATOM 786 N N . ASN A 1 96 ? -7.012 13.702 12.515 1.00 87.44 96 ASN A N 1
ATOM 787 C CA . ASN A 1 96 ? -5.927 13.826 11.552 1.00 87.44 96 ASN A CA 1
ATOM 788 C C . ASN A 1 96 ? -5.270 12.457 11.299 1.00 87.44 96 ASN A C 1
ATOM 790 O O . ASN A 1 96 ? -5.574 11.451 11.952 1.00 87.44 96 ASN A O 1
ATOM 794 N N . LYS A 1 97 ? -4.334 12.429 10.348 1.00 86.56 97 LYS A N 1
ATOM 795 C CA . LYS A 1 97 ? -3.568 11.230 9.987 1.00 86.56 97 LYS A CA 1
ATOM 796 C C . LYS A 1 97 ? -2.732 10.682 11.150 1.00 86.56 97 LYS A C 1
ATOM 798 O O . LYS A 1 97 ? -2.609 9.469 11.291 1.00 86.56 97 LYS A O 1
ATOM 803 N N . GLU A 1 98 ? -2.163 11.544 11.987 1.00 89.38 98 GLU A N 1
ATOM 804 C CA . GLU A 1 98 ? -1.317 11.132 13.117 1.00 89.38 98 GLU A CA 1
ATOM 805 C C . GLU A 1 98 ? -2.110 10.372 14.181 1.00 89.38 98 GLU A C 1
ATOM 807 O O . GLU A 1 98 ? -1.649 9.363 14.721 1.00 89.38 98 GLU A O 1
ATOM 812 N N . PHE A 1 99 ? -3.341 10.810 14.436 1.00 89.19 99 PHE A N 1
ATOM 813 C CA . PHE A 1 99 ? -4.273 10.125 15.314 1.00 89.19 99 PHE A CA 1
ATOM 814 C C . PHE A 1 99 ? -4.588 8.719 14.790 1.00 89.19 99 PHE A C 1
ATOM 816 O O . PHE A 1 99 ? -4.496 7.748 15.543 1.00 89.19 99 PHE A O 1
ATOM 823 N N . LEU A 1 100 ? -4.876 8.583 13.491 1.00 89.94 100 LEU A N 1
ATOM 824 C CA . LEU A 1 100 ? -5.100 7.279 12.859 1.00 89.94 100 LEU A CA 1
ATOM 825 C C . LEU A 1 100 ? -3.863 6.371 12.960 1.00 89.94 100 LEU A C 1
ATOM 827 O O . LEU A 1 100 ? -3.974 5.192 13.296 1.00 89.94 100 LEU A O 1
ATOM 831 N N . GLU A 1 101 ? -2.674 6.921 12.720 1.00 90.44 101 GLU A N 1
ATOM 832 C CA . GLU A 1 101 ? -1.395 6.222 12.878 1.00 90.44 101 GLU A CA 1
ATOM 833 C C . GLU A 1 101 ? -1.187 5.714 14.313 1.00 90.44 101 GLU A C 1
ATOM 835 O O . GLU A 1 101 ? -0.759 4.569 14.510 1.00 90.44 101 GLU A O 1
ATOM 840 N N . LYS A 1 102 ? -1.522 6.534 15.317 1.00 88.25 102 LYS A N 1
ATOM 841 C CA . LYS A 1 102 ? -1.472 6.165 16.738 1.00 88.25 102 LYS A CA 1
ATOM 842 C C . LYS A 1 102 ? -2.467 5.049 17.050 1.00 88.25 102 LYS A C 1
ATOM 844 O O . LYS A 1 102 ? -2.073 4.045 17.641 1.00 88.25 102 LYS A O 1
ATOM 849 N N . MET A 1 103 ? -3.711 5.167 16.586 1.00 87.75 103 MET A N 1
ATOM 8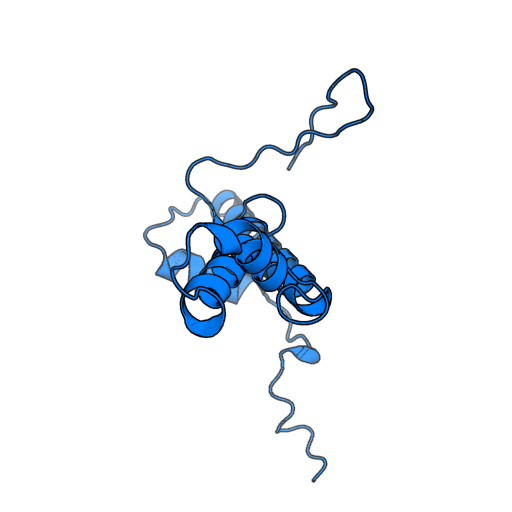50 C CA . MET A 1 103 ? -4.735 4.132 16.766 1.00 87.75 103 MET A CA 1
ATOM 851 C C . MET A 1 103 ? -4.323 2.808 16.125 1.00 87.75 103 MET A C 1
ATOM 853 O O . MET A 1 103 ? -4.413 1.764 16.765 1.00 87.75 103 MET A O 1
ATOM 857 N N . ARG A 1 104 ? -3.769 2.834 14.908 1.00 90.25 104 ARG A N 1
ATOM 858 C CA . ARG A 1 104 ? -3.241 1.629 14.256 1.00 90.25 104 ARG A CA 1
ATOM 859 C C . ARG A 1 104 ? -2.117 0.977 15.064 1.00 90.25 104 ARG A C 1
ATOM 861 O O . ARG A 1 104 ? -2.066 -0.246 15.159 1.00 90.25 104 ARG A O 1
ATOM 868 N N . LYS A 1 105 ? -1.204 1.770 15.640 1.00 85.19 105 LYS A N 1
ATOM 869 C CA . LYS A 1 105 ? -0.127 1.246 16.503 1.00 85.19 105 LYS A CA 1
ATOM 870 C C . LYS A 1 105 ? -0.686 0.591 17.769 1.00 85.19 105 LYS A C 1
ATOM 872 O O . LYS A 1 105 ? -0.213 -0.481 18.126 1.00 85.19 105 LYS A O 1
ATOM 877 N N . ILE A 1 106 ? -1.700 1.192 18.395 1.00 82.25 106 ILE A N 1
ATOM 878 C CA . ILE A 1 106 ? -2.377 0.636 19.579 1.00 82.25 106 ILE A CA 1
ATOM 879 C C . ILE A 1 106 ? -3.080 -0.684 19.231 1.00 82.25 106 ILE A C 1
ATOM 881 O O . ILE A 1 106 ? -2.924 -1.674 19.936 1.00 82.25 106 ILE A O 1
ATOM 885 N N . GLN A 1 107 ? -3.790 -0.730 18.101 1.00 76.50 107 GLN A N 1
ATOM 886 C CA . GLN A 1 107 ? -4.520 -1.919 17.638 1.00 76.50 107 GLN A CA 1
ATOM 887 C C . GLN A 1 107 ? -3.619 -3.075 17.180 1.00 76.50 107 GLN A C 1
ATOM 889 O O . GLN A 1 107 ? -4.093 -4.186 16.948 1.00 76.50 107 GLN A O 1
ATOM 894 N N . LYS A 1 108 ? -2.305 -2.857 17.077 1.00 68.69 108 LYS A N 1
ATOM 895 C CA . LYS A 1 108 ? -1.324 -3.918 16.813 1.00 68.69 108 LYS A CA 1
ATOM 896 C C . LYS A 1 108 ? -1.076 -4.820 18.054 1.00 68.69 108 LYS A C 1
ATOM 898 O O . LYS A 1 108 ? -0.179 -5.653 18.016 1.00 68.69 108 LYS A O 1
ATOM 903 N N . ALA A 1 109 ? -1.838 -4.691 19.145 1.00 56.97 109 ALA A N 1
ATOM 904 C CA . ALA A 1 109 ? -1.587 -5.354 20.433 1.00 56.97 109 ALA A CA 1
ATOM 905 C C . ALA A 1 109 ? -1.714 -6.897 20.413 1.00 56.97 109 ALA A C 1
ATOM 907 O O . ALA A 1 109 ? -2.799 -7.461 20.474 1.00 56.97 109 ALA A O 1
ATOM 908 N N . HIS A 1 110 ? -0.581 -7.580 20.277 1.00 52.66 110 HIS A N 1
ATOM 909 C CA . HIS A 1 110 ? 0.219 -8.205 21.345 1.00 52.66 110 HIS A CA 1
ATOM 910 C C . HIS A 1 110 ? 1.672 -8.122 20.847 1.00 52.66 110 HIS A C 1
ATOM 912 O O . HIS A 1 110 ? 1.885 -7.975 19.640 1.00 52.66 110 HIS A O 1
ATOM 918 N N . ARG A 1 111 ? 2.681 -8.151 21.730 1.00 55.53 111 ARG A N 1
ATOM 919 C CA . ARG A 1 111 ? 4.086 -8.206 21.288 1.00 55.53 111 ARG A CA 1
ATOM 920 C C . ARG A 1 111 ? 4.251 -9.426 20.375 1.00 55.53 111 ARG A C 1
ATOM 922 O O . ARG A 1 111 ? 4.307 -10.552 20.845 1.00 55.53 111 ARG A O 1
ATOM 929 N N . ASN A 1 112 ? 4.262 -9.210 19.065 1.00 63.28 112 ASN A N 1
ATOM 930 C CA . ASN A 1 112 ? 4.600 -10.255 18.117 1.00 63.28 112 ASN A CA 1
ATOM 931 C C . ASN A 1 112 ? 6.104 -10.456 18.244 1.00 63.28 112 ASN A C 1
ATOM 933 O O . ASN A 1 112 ? 6.839 -9.486 18.078 1.00 63.28 112 ASN A O 1
ATOM 937 N N . ILE A 1 113 ? 6.552 -11.677 18.530 1.00 67.00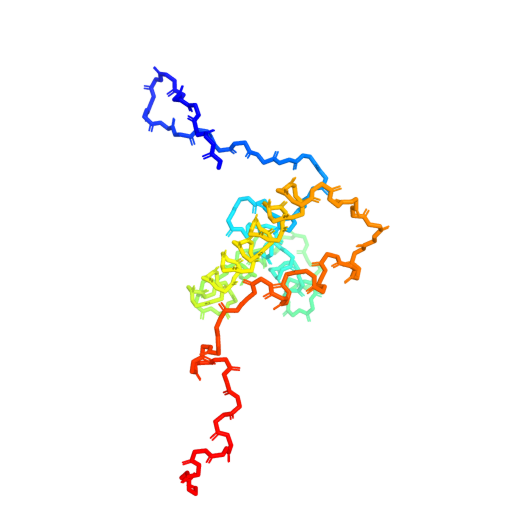 113 ILE A N 1
ATOM 938 C CA . ILE A 1 113 ? 7.977 -11.994 18.671 1.00 67.00 113 ILE A CA 1
ATOM 939 C C . ILE A 1 113 ? 8.784 -11.538 17.444 1.00 67.00 113 ILE A C 1
ATOM 941 O O . ILE A 1 113 ? 9.884 -11.024 17.589 1.00 67.00 113 ILE A O 1
ATOM 945 N N . LEU A 1 114 ? 8.178 -11.584 16.250 1.00 63.53 114 LEU A N 1
ATOM 946 C CA . LEU A 1 114 ? 8.778 -11.116 14.994 1.00 63.53 114 LEU A CA 1
ATOM 947 C C . LEU A 1 114 ? 8.903 -9.584 14.888 1.00 63.53 114 LEU A C 1
ATOM 949 O O . LEU A 1 114 ? 9.641 -9.083 14.047 1.00 63.53 114 LEU A O 1
ATOM 953 N N . ASP A 1 115 ? 8.131 -8.832 15.675 1.00 62.88 115 ASP A N 1
ATOM 954 C CA . ASP A 1 115 ? 8.154 -7.363 15.739 1.00 62.88 115 ASP A CA 1
ATOM 955 C C . ASP A 1 115 ? 8.816 -6.849 17.041 1.00 62.88 115 ASP A C 1
ATOM 957 O O . ASP A 1 115 ? 8.947 -5.637 17.237 1.00 62.88 115 ASP A O 1
ATOM 961 N N . MET A 1 116 ? 9.165 -7.747 17.964 1.00 67.56 116 MET A N 1
ATOM 962 C CA . MET A 1 116 ? 9.719 -7.430 19.274 1.00 67.56 116 MET A CA 1
ATOM 963 C C . MET A 1 116 ? 11.222 -7.185 19.126 1.00 67.56 116 MET A C 1
ATOM 965 O O . MET A 1 116 ? 11.898 -7.894 18.390 1.00 67.56 116 MET A O 1
ATOM 969 N N . LYS A 1 117 ? 11.765 -6.167 19.806 1.00 66.25 117 LYS A N 1
ATOM 970 C CA . LYS A 1 117 ? 13.220 -5.976 19.865 1.00 66.25 117 LYS A CA 1
ATOM 971 C C . LYS A 1 117 ? 13.815 -7.165 20.611 1.00 66.25 117 LYS A C 1
ATOM 973 O O . LYS A 1 117 ? 13.806 -7.139 21.828 1.00 66.25 117 LYS A O 1
ATOM 978 N N . THR A 1 118 ? 14.309 -8.183 19.919 1.00 71.69 118 THR A N 1
ATOM 979 C CA . THR A 1 118 ? 14.904 -9.389 20.523 1.00 71.69 118 THR A CA 1
ATOM 980 C C . THR A 1 118 ? 16.297 -9.149 21.100 1.00 71.69 118 THR A C 1
ATOM 982 O O . THR A 1 118 ? 16.922 -10.080 21.580 1.00 71.69 118 THR A O 1
ATOM 985 N N . SER A 1 119 ? 16.777 -7.903 21.129 1.00 65.81 119 SER A N 1
ATOM 986 C CA . SER A 1 119 ? 18.075 -7.540 21.705 1.00 65.81 119 SER A CA 1
ATOM 987 C C . SER A 1 119 ? 18.226 -7.921 23.184 1.00 65.81 119 SER A C 1
ATOM 989 O O . SER A 1 119 ? 19.344 -7.988 23.668 1.00 65.81 119 SER A O 1
ATOM 991 N N . PHE A 1 120 ? 17.125 -8.160 23.909 1.00 71.19 120 PHE A N 1
ATOM 992 C CA . PHE A 1 120 ? 17.151 -8.663 25.290 1.00 71.19 120 PHE A CA 1
ATOM 993 C C . PHE A 1 120 ? 17.200 -10.201 25.385 1.00 71.19 120 PHE A C 1
ATOM 995 O O . PHE A 1 120 ? 17.395 -10.712 26.480 1.00 71.19 120 PHE A O 1
ATOM 1002 N N . LEU A 1 121 ? 16.973 -10.930 24.283 1.00 72.12 121 LEU A N 1
ATOM 1003 C CA . LEU A 1 121 ? 17.057 -12.397 24.244 1.00 72.12 121 LEU A CA 1
ATOM 1004 C C . LEU A 1 121 ? 18.493 -12.902 24.099 1.00 72.12 121 LEU A C 1
ATOM 1006 O O . LEU A 1 121 ? 18.690 -14.088 24.284 1.00 72.12 121 LEU A O 1
ATOM 1010 N N . GLY A 1 122 ? 19.446 -12.008 23.808 1.00 64.00 122 GLY A N 1
ATOM 1011 C CA . GLY A 1 122 ? 20.882 -12.232 23.950 1.00 64.00 122 GLY A CA 1
ATOM 1012 C C . GLY A 1 122 ? 21.381 -13.597 23.485 1.00 64.00 122 GLY A C 1
ATOM 1013 O O . GLY A 1 122 ? 21.651 -14.438 24.325 1.00 64.00 122 GLY A O 1
ATOM 1014 N N . ASP A 1 123 ? 21.604 -13.748 22.183 1.00 56.94 123 ASP A N 1
ATOM 1015 C CA . ASP A 1 123 ? 22.677 -14.609 21.685 1.00 56.94 123 ASP A CA 1
ATOM 1016 C C . ASP A 1 123 ? 23.650 -13.681 20.947 1.00 56.94 123 ASP A C 1
ATOM 1018 O O . ASP A 1 123 ? 23.210 -12.826 20.171 1.00 56.94 123 ASP A O 1
ATOM 1022 N N . GLN A 1 124 ? 24.931 -13.767 21.315 1.00 51.12 124 GLN A N 1
ATOM 1023 C CA . GLN A 1 124 ? 26.033 -12.934 20.817 1.00 51.12 124 GLN A CA 1
ATOM 1024 C C . GLN A 1 124 ? 26.132 -12.920 19.289 1.00 51.12 124 GLN A C 1
ATOM 1026 O O . GLN A 1 124 ? 25.904 -13.979 18.664 1.00 51.12 124 GLN A O 1
#

pLDDT: mean 85.63, std 13.35, range [45.81, 97.62]

Radius of gyration: 18.87 Å; chains: 1; bounding box: 51×31×52 Å